Protein AF-A0A803JI54-F1 (afdb_monomer)

Sequence (93 aa):
MKAFFFLLLAGSVRLSTTELGYFWHLTDLHLDPNYSVTSDPRKVCPSAGDQLVPDAGQWGNYLCDSPRILINSSINAMKSILPNPDFILWTGY

Nearest PDB structures (foldseek):
  5kas-assembly1_A  TM=1.007E+00  e=3.136E-09  Mus musculus
  5ebb-assembly1_A  TM=9.499E-01  e=1.299E-06  Homo sapiens
  8w6p-assembly1_B  TM=9.399E-01  e=2.206E-06  Mus musculus

Mean predicted aligned error: 8.48 Å

Solvent-accessible surface area (backbone atoms only — not comparable to full-atom values): 6001 Å² total; per-residue (Å²): 144,82,85,83,81,80,81,77,78,80,73,80,78,75,80,80,73,85,76,87,82,50,65,47,80,48,58,67,65,39,78,31,91,63,52,43,74,58,94,52,31,78,62,25,33,73,71,33,62,92,49,74,45,73,88,53,41,88,69,36,44,96,66,37,47,32,21,66,64,36,56,53,47,51,55,51,48,46,44,73,76,54,72,79,50,82,48,71,49,75,77,49,116

InterPro domains:
  IPR029052 Metallo-dependent phosphatase-like [SSF56300] (23-92)

Structure (mmCIF, N/CA/C/O backbone):
data_AF-A0A803JI54-F1
#
_entry.id   AF-A0A803JI54-F1
#
loop_
_atom_site.group_PDB
_atom_site.id
_atom_site.type_symbol
_atom_site.label_atom_id
_atom_site.label_alt_id
_atom_site.label_comp_id
_atom_site.label_asym_id
_atom_site.label_entity_id
_atom_site.label_seq_id
_atom_site.pdbx_PDB_ins_code
_atom_site.Cartn_x
_atom_site.Cartn_y
_atom_site.Cartn_z
_atom_site.occupancy
_atom_site.B_iso_or_equiv
_atom_site.auth_seq_id
_atom_site.auth_comp_id
_atom_site.auth_asym_id
_atom_site.auth_atom_id
_atom_site.pdbx_PDB_model_num
ATOM 1 N N . MET A 1 1 ? -40.965 -3.717 70.688 1.00 44.91 1 MET A N 1
ATOM 2 C CA . MET A 1 1 ? -39.715 -3.924 69.925 1.00 44.91 1 MET A CA 1
ATOM 3 C C . MET A 1 1 ? -40.052 -4.428 68.529 1.00 44.91 1 MET A C 1
ATOM 5 O O . MET A 1 1 ? -40.378 -5.598 68.415 1.00 44.91 1 MET A O 1
ATOM 9 N N . LYS A 1 2 ? -40.020 -3.574 67.497 1.00 41.66 2 LYS A N 1
ATOM 10 C CA . LYS A 1 2 ? -39.865 -3.978 66.085 1.00 41.66 2 LYS A CA 1
ATOM 11 C C . LYS A 1 2 ? -39.206 -2.810 65.347 1.00 41.66 2 LYS A C 1
ATOM 13 O O . LYS A 1 2 ? -39.867 -1.821 65.056 1.00 41.66 2 LYS A O 1
ATOM 18 N N . ALA A 1 3 ? -37.893 -2.889 65.152 1.00 50.28 3 ALA A N 1
ATOM 19 C CA . ALA A 1 3 ? -37.156 -1.931 64.340 1.00 50.28 3 ALA A CA 1
ATOM 20 C C . ALA A 1 3 ? -37.355 -2.310 62.867 1.00 50.28 3 ALA A C 1
ATOM 22 O O . ALA A 1 3 ? -36.972 -3.403 62.455 1.00 50.28 3 ALA A O 1
ATOM 23 N N . PHE A 1 4 ? -37.992 -1.434 62.094 1.00 55.22 4 PHE A N 1
ATOM 24 C CA . PHE A 1 4 ? -38.053 -1.569 60.643 1.00 55.22 4 PHE A CA 1
ATOM 25 C C . PHE A 1 4 ? -36.751 -1.014 60.059 1.00 55.22 4 PHE A C 1
ATOM 27 O O . PHE A 1 4 ? -36.555 0.197 60.001 1.00 55.22 4 PHE A O 1
ATOM 34 N N . PHE A 1 5 ? -35.845 -1.905 59.659 1.00 58.22 5 PHE A N 1
ATOM 35 C CA . PHE A 1 5 ? -34.676 -1.544 58.862 1.00 58.22 5 PHE A CA 1
ATOM 36 C C . PHE A 1 5 ? -35.115 -1.361 57.407 1.00 58.22 5 PHE A C 1
ATOM 38 O O . PHE A 1 5 ? -35.372 -2.336 56.703 1.00 58.22 5 PHE A O 1
ATOM 45 N N . PHE A 1 6 ? -35.209 -0.113 56.950 1.00 57.69 6 PHE A N 1
ATOM 46 C CA . PHE A 1 6 ? -35.280 0.183 55.522 1.00 57.69 6 PHE A CA 1
ATOM 47 C C . PHE A 1 6 ? -33.872 0.038 54.931 1.00 57.69 6 PHE A C 1
ATOM 49 O O . PHE A 1 6 ? -33.003 0.874 55.175 1.00 57.69 6 PHE A O 1
ATOM 56 N N . LEU A 1 7 ? -33.635 -1.028 54.160 1.00 61.22 7 LEU A N 1
ATOM 57 C CA . LEU A 1 7 ? -32.465 -1.108 53.287 1.00 61.22 7 LEU A CA 1
ATOM 58 C C . LEU A 1 7 ? -32.681 -0.140 52.116 1.00 61.22 7 LEU A C 1
ATOM 60 O O . LEU A 1 7 ? -33.409 -0.439 51.170 1.00 61.22 7 LEU A O 1
ATOM 64 N N . LEU A 1 8 ? -32.049 1.029 52.177 1.00 62.62 8 LEU A N 1
ATOM 65 C CA . LEU A 1 8 ? -31.871 1.886 51.009 1.00 62.62 8 LEU A CA 1
ATOM 66 C C . LEU A 1 8 ? -30.828 1.226 50.098 1.00 62.62 8 LEU A C 1
ATOM 68 O O . LEU A 1 8 ? -29.626 1.378 50.308 1.00 62.62 8 LEU A O 1
ATOM 72 N N . LEU A 1 9 ? -31.278 0.477 49.084 1.00 63.66 9 LEU A N 1
ATOM 73 C CA . LEU A 1 9 ? -30.426 0.160 47.939 1.00 63.66 9 LEU A CA 1
ATOM 74 C C . LEU A 1 9 ? -30.170 1.472 47.188 1.00 63.66 9 LEU A C 1
ATOM 76 O O . LEU A 1 9 ? -30.967 1.894 46.352 1.00 63.66 9 LEU A O 1
ATOM 80 N N . ALA A 1 10 ? -29.057 2.133 47.497 1.00 64.56 10 ALA A N 1
ATOM 81 C CA . ALA A 1 10 ? -28.518 3.203 46.671 1.00 64.56 10 ALA A CA 1
ATOM 82 C C .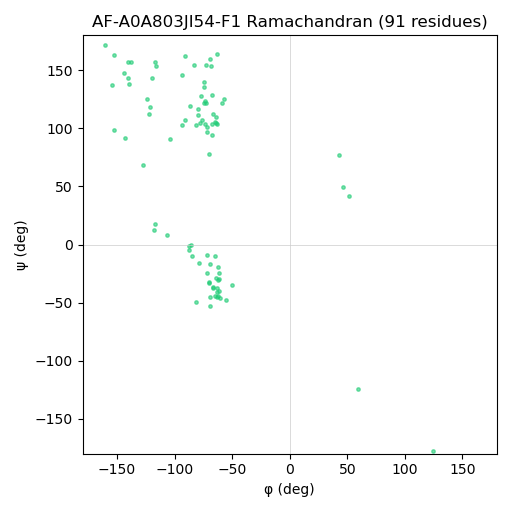 ALA A 1 10 ? -27.983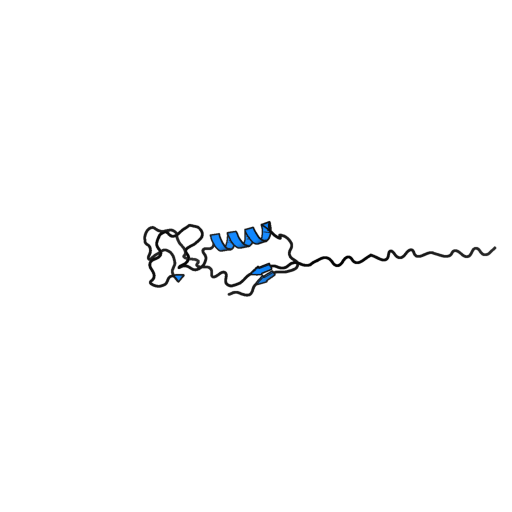 2.585 45.367 1.00 64.56 10 ALA A C 1
ATOM 84 O O . ALA A 1 10 ? -26.788 2.347 45.210 1.00 64.56 10 ALA A O 1
ATOM 85 N N . GLY A 1 11 ? -28.889 2.254 44.444 1.00 66.38 11 GLY A N 1
ATOM 86 C CA . GLY A 1 11 ? -28.528 1.855 43.092 1.00 66.38 11 GLY A CA 1
ATOM 87 C C . GLY A 1 11 ? -27.864 3.038 42.400 1.00 66.38 11 GLY A C 1
ATOM 88 O O . GLY A 1 11 ? -28.516 4.043 42.128 1.00 66.38 11 GLY A O 1
ATOM 89 N N . SER A 1 12 ? -26.558 2.949 42.152 1.00 68.19 12 SER A N 1
ATOM 90 C CA . SER A 1 12 ? -25.833 3.961 41.392 1.00 68.19 12 SER A CA 1
ATOM 91 C C . SER A 1 12 ? -26.397 4.007 39.971 1.00 68.19 12 SER A C 1
ATOM 93 O O . SER A 1 12 ? -26.122 3.122 39.162 1.00 68.19 12 SER A O 1
ATOM 95 N N . VAL A 1 13 ? -27.199 5.026 39.657 1.00 67.00 13 VAL A N 1
ATOM 96 C CA . VAL A 1 13 ? -27.587 5.319 38.275 1.00 67.00 13 VAL A CA 1
ATOM 97 C C . VAL A 1 13 ? -26.317 5.780 37.569 1.00 67.00 13 VAL A C 1
ATOM 99 O O . VAL A 1 13 ? -25.826 6.881 37.811 1.00 67.00 13 VAL A O 1
ATOM 102 N N . ARG A 1 14 ? -25.724 4.907 36.748 1.00 69.12 14 ARG A N 1
ATOM 103 C CA . ARG A 1 14 ? -24.606 5.295 35.888 1.00 69.12 14 ARG A CA 1
ATOM 104 C C . ARG A 1 14 ? -25.156 6.277 34.865 1.00 69.12 14 ARG A C 1
ATOM 106 O O . ARG A 1 14 ? -25.975 5.903 34.029 1.00 69.12 14 ARG A O 1
ATOM 113 N N . LEU A 1 15 ? -24.726 7.529 34.952 1.00 64.69 15 LEU A N 1
ATOM 114 C CA . LEU A 1 15 ? -24.964 8.498 33.896 1.00 64.69 15 LEU A CA 1
ATOM 115 C C . LEU A 1 15 ? -24.190 7.999 32.667 1.00 64.69 15 LEU A C 1
ATOM 117 O O . LEU A 1 15 ? -22.962 8.011 32.665 1.00 64.69 15 LEU A O 1
ATOM 121 N N . SER A 1 16 ? -24.902 7.458 31.678 1.00 70.62 16 SER A N 1
ATOM 122 C CA . SER A 1 16 ? -24.297 7.033 30.417 1.00 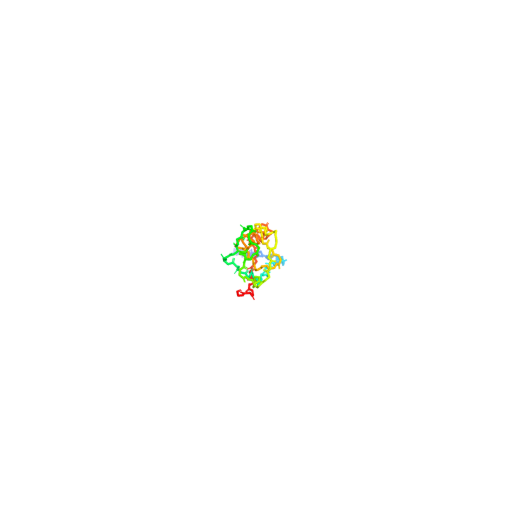70.62 16 SER A CA 1
ATOM 123 C C . SER A 1 16 ? -23.956 8.289 29.631 1.00 70.62 16 SER A C 1
ATOM 125 O O . SER A 1 16 ? -24.834 8.965 29.099 1.00 70.62 16 SER A O 1
ATOM 127 N N . THR A 1 17 ? -22.678 8.643 29.615 1.00 72.56 17 THR A N 1
ATOM 128 C CA . THR A 1 17 ? -22.158 9.597 28.645 1.00 72.56 17 THR A CA 1
ATOM 129 C C . THR A 1 17 ? -22.075 8.870 27.310 1.00 72.56 17 THR A C 1
ATOM 131 O O . THR A 1 17 ? -21.425 7.830 27.225 1.00 72.56 17 THR A O 1
ATOM 134 N N . THR A 1 18 ? -22.752 9.375 26.281 1.00 81.19 18 THR A N 1
ATOM 135 C CA . THR A 1 18 ? -22.557 8.882 24.915 1.00 81.19 18 THR A CA 1
ATOM 136 C C . THR A 1 18 ? -21.123 9.200 24.505 1.00 81.19 18 THR A C 1
ATOM 138 O O . THR A 1 18 ? -20.799 10.359 24.249 1.00 81.19 18 THR A O 1
ATOM 141 N N . GLU A 1 19 ? -20.251 8.193 24.492 1.00 85.75 19 GLU A N 1
ATOM 142 C CA . GLU A 1 19 ? -18.912 8.332 23.925 1.00 85.75 19 GLU A CA 1
ATOM 143 C C . GLU A 1 19 ? -19.016 8.341 22.396 1.00 85.75 19 GLU A C 1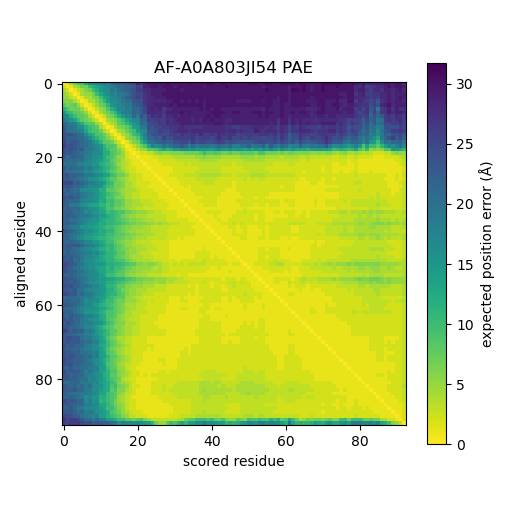
ATOM 145 O O . GLU A 1 19 ? -19.781 7.578 21.803 1.00 85.75 19 GLU A O 1
ATOM 150 N N . LEU A 1 20 ? -18.287 9.257 21.755 1.00 92.62 20 LEU A N 1
ATOM 151 C CA . LEU A 1 20 ? -18.182 9.289 20.300 1.00 92.62 20 LEU A CA 1
ATOM 152 C C . LEU A 1 20 ? -17.285 8.133 19.853 1.00 92.62 20 LEU A C 1
ATOM 154 O O . LEU A 1 20 ? -16.139 8.046 20.291 1.00 92.62 20 LEU A O 1
ATOM 158 N N . GLY A 1 21 ? -17.816 7.281 18.980 1.00 95.75 21 GLY A N 1
ATOM 159 C CA . GLY A 1 21 ? -17.062 6.212 18.336 1.00 95.75 21 GLY A CA 1
ATOM 160 C C . GLY A 1 21 ? -16.292 6.697 17.109 1.00 95.75 21 GLY A C 1
ATOM 161 O O . GLY A 1 21 ? -16.679 7.676 16.463 1.00 95.75 21 GLY A O 1
ATOM 162 N N . TYR A 1 22 ? -15.215 5.994 16.769 1.00 98.00 22 TYR A N 1
ATOM 163 C CA . TYR A 1 22 ? -14.368 6.299 15.616 1.00 98.00 22 TYR A CA 1
ATOM 164 C C . TYR A 1 22 ? -13.936 5.016 14.917 1.00 98.00 22 TYR A C 1
ATOM 166 O O . TYR A 1 22 ? -13.624 4.009 15.551 1.00 98.00 22 TYR A O 1
ATOM 174 N N . PHE A 1 23 ? -13.855 5.070 13.593 1.00 98.56 23 PHE A N 1
ATOM 175 C CA . PHE A 1 23 ? -13.425 3.948 12.773 1.00 98.56 23 PHE A CA 1
ATOM 176 C C . PHE A 1 23 ? -12.494 4.421 11.663 1.00 98.56 23 PHE A C 1
ATOM 178 O O . PHE A 1 23 ? -12.534 5.578 11.240 1.00 98.56 23 PHE A O 1
ATOM 185 N N . TRP A 1 24 ? -11.674 3.501 11.167 1.00 98.75 24 TRP A N 1
ATOM 186 C CA . TRP A 1 24 ? -10.912 3.709 9.940 1.00 98.75 24 TRP A CA 1
ATOM 187 C C . TRP A 1 24 ? -11.671 3.151 8.741 1.00 98.75 24 TRP A C 1
ATOM 189 O O . TRP A 1 24 ? -12.305 2.103 8.847 1.00 98.75 24 TRP A O 1
ATOM 199 N N . HIS A 1 25 ? -11.546 3.801 7.585 1.00 98.44 25 HIS A N 1
ATOM 200 C CA . HIS A 1 25 ? -11.908 3.220 6.293 1.00 98.44 25 HIS A CA 1
ATOM 201 C C . HIS A 1 25 ? -10.675 3.216 5.388 1.00 98.44 25 HIS A C 1
ATOM 203 O O . HIS A 1 25 ? -10.110 4.267 5.096 1.00 98.44 25 HIS A O 1
ATOM 209 N N . LEU A 1 26 ? -10.249 2.020 4.988 1.00 97.69 26 LEU A N 1
ATOM 210 C CA . LEU A 1 26 ? -9.143 1.764 4.075 1.00 97.69 26 LEU A CA 1
ATOM 211 C C . LEU A 1 26 ? -9.653 1.009 2.844 1.00 97.69 26 LEU A C 1
ATOM 213 O O . LEU A 1 26 ? -10.508 0.130 2.947 1.00 97.69 26 LEU A O 1
ATOM 217 N N . THR A 1 27 ? -9.113 1.313 1.674 1.00 98.00 27 THR A N 1
ATOM 218 C CA . THR A 1 27 ? -9.490 0.647 0.426 1.00 98.00 27 THR A CA 1
ATOM 219 C C . THR A 1 27 ? -8.326 0.677 -0.554 1.00 98.00 27 THR A C 1
ATOM 221 O O . THR A 1 27 ? -7.386 1.443 -0.342 1.00 98.00 27 THR A O 1
ATOM 224 N N . ASP A 1 28 ? -8.388 -0.181 -1.573 1.00 97.50 28 ASP A N 1
ATOM 225 C CA . ASP A 1 28 ? -7.562 -0.108 -2.788 1.00 97.50 28 ASP A CA 1
ATOM 226 C C . ASP A 1 28 ? -6.067 0.134 -2.517 1.00 97.50 28 ASP A C 1
ATOM 228 O O . ASP A 1 28 ? -5.439 1.026 -3.082 1.00 97.50 28 ASP A O 1
ATOM 232 N N . LEU A 1 29 ? -5.483 -0.660 -1.609 1.00 97.75 29 LEU A N 1
ATOM 233 C CA . LEU A 1 29 ? -4.065 -0.530 -1.265 1.00 97.75 29 LEU A CA 1
ATOM 234 C C . LEU A 1 29 ? -3.151 -0.805 -2.463 1.00 97.75 29 LEU A C 1
ATOM 236 O O . LEU A 1 29 ? -2.060 -0.240 -2.499 1.00 97.75 29 LEU A O 1
ATOM 240 N N . HIS A 1 30 ? -3.587 -1.676 -3.384 1.00 97.94 30 HIS A N 1
ATOM 241 C CA . HIS A 1 30 ? -2.886 -2.061 -4.610 1.00 97.94 30 HIS A CA 1
ATOM 242 C C . HIS A 1 30 ? -1.392 -2.295 -4.382 1.00 97.94 30 HIS A C 1
ATOM 244 O O . HIS A 1 30 ? -0.561 -1.445 -4.674 1.00 97.94 30 HIS A O 1
ATOM 250 N N . LEU A 1 31 ? -1.033 -3.440 -3.800 1.00 98.06 31 LEU A N 1
ATOM 251 C CA . LEU A 1 31 ? 0.375 -3.782 -3.613 1.00 98.06 31 LEU A CA 1
ATOM 2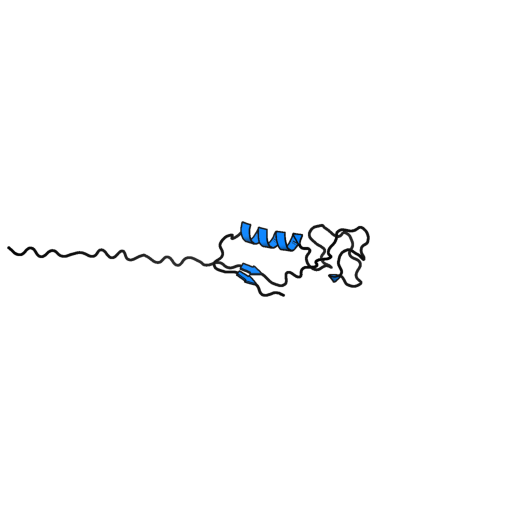52 C C . LEU A 1 31 ? 1.017 -4.152 -4.957 1.00 98.06 31 LEU A C 1
ATOM 254 O O . LEU A 1 31 ? 0.644 -5.164 -5.547 1.00 98.06 31 LEU A O 1
ATOM 258 N N . ASP A 1 32 ? 2.067 -3.431 -5.350 1.00 98.44 32 ASP A N 1
ATOM 259 C CA . ASP A 1 32 ? 3.025 -3.901 -6.350 1.00 98.44 32 ASP A CA 1
ATOM 260 C C . ASP A 1 32 ? 4.210 -4.591 -5.647 1.00 98.44 32 ASP A C 1
ATOM 262 O O . ASP A 1 32 ? 5.087 -3.921 -5.083 1.00 98.44 32 ASP A O 1
ATOM 266 N N . PRO A 1 33 ? 4.270 -5.937 -5.637 1.00 97.81 33 PRO A N 1
ATOM 267 C CA . PRO A 1 33 ? 5.346 -6.663 -4.970 1.00 97.81 33 PRO A CA 1
ATOM 268 C C . PRO A 1 33 ? 6.701 -6.501 -5.672 1.00 97.81 33 PRO A C 1
ATOM 270 O O . PRO A 1 33 ? 7.729 -6.795 -5.063 1.00 97.81 33 PRO A O 1
ATOM 273 N N . ASN A 1 34 ? 6.707 -6.048 -6.928 1.00 98.25 34 ASN A N 1
ATOM 274 C CA . ASN A 1 34 ? 7.895 -5.913 -7.762 1.00 98.25 34 ASN A CA 1
ATOM 275 C C . ASN A 1 34 ? 8.325 -4.452 -7.944 1.00 98.25 34 ASN A C 1
ATOM 277 O O . ASN A 1 34 ? 9.243 -4.194 -8.724 1.00 98.25 34 ASN A O 1
ATOM 281 N N . TYR A 1 35 ? 7.709 -3.508 -7.223 1.00 98.62 35 TYR A N 1
ATOM 282 C CA . TYR A 1 35 ? 8.175 -2.128 -7.207 1.00 98.62 35 TYR A CA 1
ATOM 283 C C . TYR A 1 35 ? 9.637 -2.068 -6.747 1.00 98.62 35 TYR A C 1
ATOM 285 O O . TYR A 1 35 ? 9.987 -2.525 -5.654 1.00 98.62 35 TYR A O 1
ATOM 293 N N . SER A 1 36 ? 10.493 -1.454 -7.555 1.00 98.00 36 SER A N 1
ATOM 294 C CA . SER A 1 36 ? 11.906 -1.273 -7.258 1.00 98.00 36 SER A CA 1
ATOM 295 C C . SER A 1 36 ? 12.390 0.108 -7.687 1.00 98.00 36 SER A C 1
ATOM 297 O O . SER A 1 36 ? 12.057 0.609 -8.758 1.00 98.00 36 SER A O 1
ATOM 299 N N . VAL A 1 37 ? 13.211 0.737 -6.845 1.00 98.12 37 VAL A N 1
ATOM 300 C CA . VAL A 1 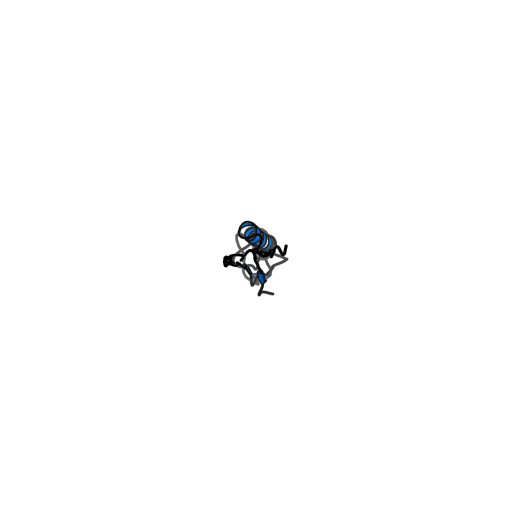37 ? 13.916 1.964 -7.227 1.00 98.12 37 VAL A CA 1
ATOM 301 C C . VAL A 1 37 ? 15.123 1.559 -8.066 1.00 98.12 37 VAL A C 1
ATOM 303 O O . VAL A 1 37 ? 16.059 0.937 -7.565 1.00 98.12 37 VAL A O 1
ATOM 306 N N . THR A 1 38 ? 15.087 1.889 -9.352 1.00 97.12 38 THR A N 1
ATOM 307 C CA . THR A 1 38 ? 16.093 1.503 -10.346 1.00 97.12 38 THR A CA 1
ATOM 308 C C . THR A 1 38 ? 16.359 2.655 -11.310 1.00 97.12 38 THR A C 1
ATOM 310 O O . THR A 1 38 ? 15.526 3.543 -11.474 1.00 97.12 38 THR A O 1
ATOM 313 N N . SER A 1 39 ? 17.527 2.650 -11.954 1.00 96.06 39 SER A N 1
ATOM 314 C CA . SER A 1 39 ? 17.886 3.638 -12.977 1.00 96.06 39 SER A CA 1
ATOM 315 C C . SER A 1 39 ? 17.249 3.366 -14.344 1.00 96.06 39 SER A C 1
ATOM 317 O O . SER A 1 39 ? 17.240 4.260 -15.186 1.00 96.06 39 SER A O 1
ATOM 319 N N . ASP A 1 40 ? 16.729 2.155 -14.589 1.00 97.50 40 ASP A N 1
ATOM 320 C CA . ASP A 1 40 ? 16.000 1.825 -15.820 1.00 97.50 40 ASP A CA 1
ATOM 321 C C . ASP A 1 40 ? 14.497 2.099 -15.630 1.00 97.50 40 ASP A C 1
ATOM 323 O O . ASP A 1 40 ? 13.823 1.310 -14.958 1.00 97.50 40 ASP A O 1
ATOM 327 N N . PRO A 1 41 ? 13.934 3.159 -16.242 1.00 97.62 41 PRO A N 1
ATOM 328 C CA . PRO A 1 41 ? 12.541 3.557 -16.029 1.00 97.62 41 PRO A CA 1
ATOM 329 C C . PRO A 1 41 ? 11.516 2.520 -16.515 1.00 97.62 41 PRO A C 1
ATOM 331 O O . PRO A 1 41 ? 10.336 2.649 -16.209 1.00 97.62 41 PRO A O 1
ATOM 334 N N . ARG A 1 42 ? 11.937 1.479 -17.249 1.00 97.50 42 ARG A N 1
ATOM 335 C CA . ARG A 1 42 ? 11.080 0.352 -17.672 1.00 97.50 42 ARG A CA 1
ATOM 336 C C . ARG A 1 42 ? 10.957 -0.762 -16.637 1.00 97.50 42 ARG A C 1
ATOM 338 O O . ARG A 1 42 ? 10.192 -1.696 -16.835 1.00 97.50 42 ARG A O 1
ATOM 345 N N . LYS A 1 43 ? 11.767 -0.726 -15.579 1.00 97.94 43 LYS A N 1
ATOM 346 C CA . LYS A 1 43 ? 11.875 -1.813 -14.593 1.00 97.94 43 LYS A CA 1
ATOM 347 C C . LYS A 1 43 ? 11.467 -1.384 -13.189 1.00 97.94 43 LYS A C 1
ATOM 349 O O . LYS A 1 43 ? 11.751 -2.101 -12.235 1.00 97.94 43 LYS A O 1
ATOM 354 N N . VAL A 1 44 ? 10.834 -0.220 -13.063 1.00 98.56 44 VAL A N 1
ATOM 355 C CA . VAL A 1 44 ? 10.409 0.303 -11.763 1.00 98.56 44 VAL A CA 1
ATOM 356 C C . VAL A 1 44 ? 9.270 -0.532 -11.204 1.00 98.56 44 VAL A C 1
ATOM 358 O O . VAL A 1 44 ? 9.373 -1.004 -10.080 1.00 98.56 44 VAL A O 1
ATOM 361 N N . CYS A 1 45 ? 8.204 -0.739 -11.972 1.00 98.56 45 CYS A N 1
ATOM 362 C CA . CYS A 1 45 ? 7.017 -1.441 -11.507 1.00 98.56 45 CYS A CA 1
ATOM 363 C C . CYS A 1 45 ? 6.270 -2.062 -12.703 1.00 98.56 45 CYS A C 1
ATOM 365 O O . CYS A 1 45 ? 6.130 -1.404 -13.736 1.00 98.56 45 CYS A O 1
ATOM 367 N N . PRO A 1 46 ? 5.787 -3.311 -12.607 1.00 98.25 46 PRO A N 1
ATOM 368 C CA . PRO A 1 46 ? 4.929 -3.901 -13.635 1.00 98.25 46 PRO A CA 1
ATOM 369 C C . PRO A 1 46 ? 3.578 -3.192 -13.789 1.00 98.25 46 PRO A C 1
ATOM 371 O O . PRO A 1 46 ? 3.011 -3.195 -14.879 1.00 98.25 46 PRO A O 1
ATOM 374 N N . SER A 1 47 ? 3.067 -2.585 -12.714 1.00 98.31 47 SER A N 1
ATOM 375 C CA . SER A 1 47 ? 1.780 -1.871 -12.702 1.00 98.31 47 SER A CA 1
ATOM 376 C C . SER A 1 47 ? 1.715 -0.673 -13.660 1.00 98.31 47 SER A C 1
ATOM 378 O O . SER A 1 47 ? 0.635 -0.359 -14.153 1.00 98.31 47 SER A O 1
ATOM 380 N N . ALA A 1 48 ? 2.854 -0.069 -14.019 1.00 98.19 48 ALA A N 1
ATOM 381 C CA . ALA A 1 48 ? 2.921 0.992 -15.031 1.00 98.19 48 ALA A CA 1
ATOM 382 C C . ALA A 1 48 ? 2.713 0.491 -16.477 1.00 98.19 48 ALA A C 1
ATOM 384 O O . ALA A 1 48 ? 2.595 1.295 -17.408 1.00 98.19 48 ALA A O 1
ATOM 385 N N . GLY A 1 49 ? 2.683 -0.829 -16.698 1.00 97.56 49 GLY A N 1
ATOM 386 C CA . GLY A 1 49 ? 2.595 -1.423 -18.029 1.00 97.56 49 GLY A CA 1
ATOM 387 C C . GLY A 1 49 ? 3.767 -0.996 -18.918 1.00 97.56 49 GLY A C 1
ATOM 388 O O . GLY A 1 49 ? 4.927 -1.172 -18.555 1.00 97.56 49 GLY A O 1
ATOM 389 N N . ASP A 1 50 ? 3.460 -0.416 -20.079 1.00 96.94 50 ASP A N 1
ATOM 390 C CA . ASP A 1 50 ? 4.464 0.047 -21.049 1.00 96.94 50 ASP A CA 1
ATOM 391 C C . ASP A 1 50 ? 4.984 1.474 -20.776 1.00 96.94 50 ASP A C 1
ATOM 393 O O . ASP A 1 50 ? 5.810 1.998 -21.532 1.00 96.94 50 ASP A O 1
ATOM 397 N N . GLN A 1 51 ? 4.496 2.143 -19.725 1.00 98.19 51 GLN A N 1
ATOM 398 C CA . GLN A 1 51 ? 4.905 3.509 -19.409 1.00 98.19 51 GLN A 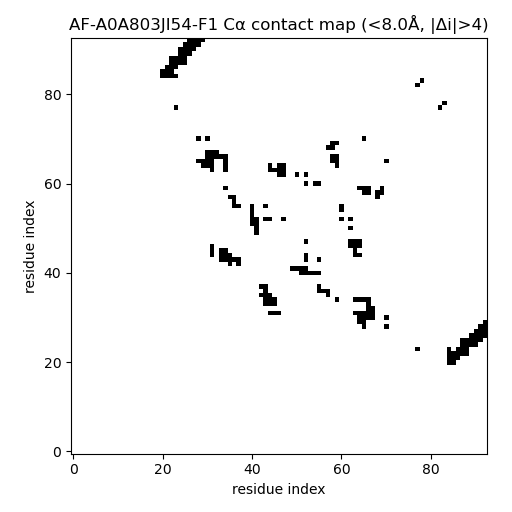CA 1
ATOM 399 C C . GLN A 1 51 ? 6.313 3.546 -18.806 1.00 98.19 51 GLN A C 1
ATOM 401 O O . GLN A 1 51 ? 6.693 2.719 -17.980 1.00 98.19 51 GLN A O 1
ATOM 406 N N . LEU A 1 52 ? 7.098 4.550 -19.206 1.00 98.19 52 LEU A N 1
ATOM 40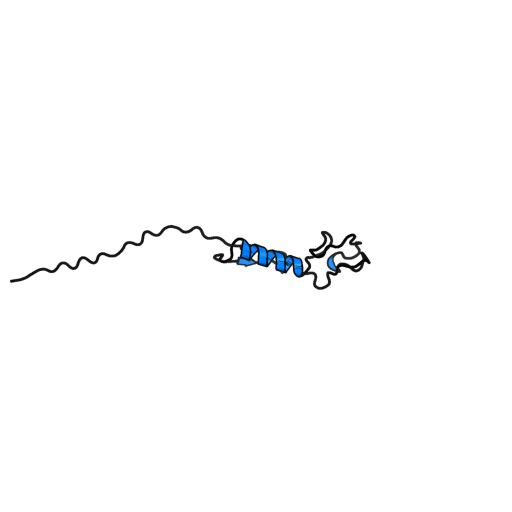7 C CA . LEU A 1 52 ? 8.378 4.840 -18.567 1.00 98.19 52 LEU A CA 1
ATOM 408 C C . LEU A 1 52 ? 8.122 5.549 -17.240 1.00 98.19 52 LEU A C 1
ATOM 410 O O . LEU A 1 52 ? 7.447 6.577 -17.221 1.00 98.19 52 LEU A O 1
ATOM 414 N N . VAL A 1 53 ? 8.712 5.043 -16.161 1.00 98.50 53 VAL A N 1
ATOM 415 C CA . VAL A 1 53 ? 8.595 5.617 -14.819 1.00 98.50 53 VAL A CA 1
ATOM 416 C C . VAL A 1 53 ? 9.888 6.358 -14.460 1.00 98.50 53 VAL A C 1
ATOM 418 O O . VAL A 1 53 ? 10.829 5.742 -13.952 1.00 98.50 53 VAL A O 1
ATOM 421 N N . PRO A 1 54 ? 10.000 7.666 -14.757 1.00 96.94 54 PRO A N 1
ATOM 422 C CA . PRO A 1 54 ? 11.159 8.454 -14.358 1.00 96.94 54 PRO A CA 1
ATOM 423 C C . PRO A 1 54 ? 11.143 8.724 -12.849 1.00 96.94 54 PRO A C 1
ATOM 425 O O . PRO A 1 54 ? 10.083 8.757 -12.222 1.00 96.94 54 PRO A O 1
ATOM 428 N N . ASP A 1 55 ? 12.331 8.952 -12.285 1.00 95.75 55 ASP A N 1
ATOM 429 C CA . ASP A 1 55 ? 12.517 9.480 -10.927 1.00 95.75 55 ASP A CA 1
ATOM 430 C C . ASP A 1 55 ? 11.744 8.712 -9.836 1.00 95.75 55 ASP A C 1
ATOM 432 O O . ASP A 1 55 ? 11.139 9.293 -8.933 1.00 95.75 55 ASP A O 1
ATOM 436 N N . ALA A 1 56 ? 11.745 7.378 -9.923 1.00 97.75 56 ALA A N 1
ATOM 437 C CA . ALA A 1 56 ? 11.076 6.511 -8.959 1.00 97.75 56 ALA A CA 1
ATOM 438 C C . ALA A 1 56 ? 11.608 6.726 -7.532 1.00 97.75 56 ALA A C 1
ATOM 440 O O . ALA A 1 56 ? 12.794 6.541 -7.253 1.00 97.75 56 ALA A O 1
ATOM 441 N N . GLY A 1 57 ? 10.718 7.094 -6.608 1.00 98.25 57 GLY A N 1
ATOM 442 C CA . GLY A 1 57 ? 11.051 7.297 -5.201 1.00 98.25 57 GLY A CA 1
ATOM 443 C C . GLY A 1 57 ? 10.877 6.026 -4.375 1.00 98.25 57 GLY A C 1
ATOM 444 O O . GLY A 1 57 ? 10.152 5.110 -4.756 1.00 98.25 57 GLY A O 1
ATOM 445 N N . GLN A 1 58 ? 11.483 5.979 -3.186 1.00 97.94 58 GLN A N 1
ATOM 446 C CA . GLN A 1 58 ? 11.303 4.836 -2.278 1.00 97.94 58 GLN A CA 1
ATOM 447 C C . GLN A 1 58 ? 9.842 4.643 -1.844 1.00 97.94 58 GLN A C 1
ATOM 449 O O . GLN A 1 58 ? 9.423 3.521 -1.601 1.00 97.94 58 GLN A O 1
ATOM 454 N N . TRP A 1 59 ? 9.060 5.724 -1.773 1.00 98.38 59 TRP A N 1
ATOM 455 C CA . TRP A 1 59 ? 7.664 5.699 -1.328 1.00 98.38 59 TRP A CA 1
ATOM 456 C C . TRP A 1 59 ? 6.661 5.420 -2.448 1.00 98.38 59 TRP A C 1
ATOM 458 O O . TRP A 1 59 ? 5.471 5.350 -2.171 1.00 98.38 59 TRP A O 1
ATOM 468 N N . GLY A 1 60 ? 7.120 5.260 -3.688 1.00 98.44 60 GLY A N 1
ATOM 469 C CA . GLY A 1 60 ? 6.260 5.039 -4.844 1.00 98.44 60 GLY A CA 1
ATOM 470 C C . GLY A 1 60 ? 6.491 6.054 -5.958 1.00 98.44 60 GLY A C 1
ATOM 471 O O . GLY A 1 60 ? 7.352 6.938 -5.877 1.00 98.44 60 GLY A O 1
ATOM 472 N N . ASN A 1 61 ? 5.684 5.904 -6.999 1.00 98.50 61 ASN A N 1
ATOM 473 C CA . ASN A 1 61 ? 5.560 6.816 -8.123 1.00 98.50 61 ASN A CA 1
ATOM 474 C C . ASN A 1 61 ? 4.085 6.829 -8.546 1.00 98.50 61 ASN A C 1
ATOM 476 O O . ASN A 1 61 ? 3.414 5.810 -8.429 1.00 98.50 61 ASN A O 1
ATOM 480 N N . TYR A 1 62 ? 3.586 7.958 -9.046 1.00 98.06 62 TYR A N 1
ATOM 481 C CA . TYR A 1 62 ? 2.183 8.101 -9.454 1.00 98.06 62 TYR A CA 1
ATOM 482 C C . TYR A 1 62 ? 1.758 7.172 -10.599 1.00 98.06 62 TYR A C 1
ATOM 484 O O . TYR A 1 62 ? 0.565 6.970 -10.795 1.00 98.06 62 TYR A O 1
ATOM 492 N N . LEU A 1 63 ? 2.714 6.637 -11.362 1.00 98.44 63 LEU A N 1
ATOM 493 C CA . LEU A 1 63 ? 2.457 5.684 -12.444 1.00 98.44 63 LEU A CA 1
ATOM 494 C C . LEU A 1 63 ? 2.420 4.223 -11.969 1.00 98.44 63 LEU A C 1
ATOM 496 O O . LEU A 1 63 ? 2.165 3.338 -12.778 1.00 98.44 63 LEU A O 1
ATOM 500 N N . CYS A 1 64 ? 2.709 3.964 -10.694 1.00 98.62 64 CYS A N 1
ATOM 501 C CA . CYS A 1 64 ? 2.786 2.624 -10.130 1.00 98.62 64 CYS A CA 1
ATOM 502 C C . CYS A 1 64 ? 1.712 2.403 -9.066 1.00 98.62 64 CYS A C 1
ATOM 504 O O . CYS A 1 64 ? 1.336 3.322 -8.337 1.00 98.62 64 CYS A O 1
ATOM 506 N N . ASP A 1 65 ? 1.338 1.141 -8.903 1.00 98.62 65 ASP A N 1
ATOM 507 C CA . ASP A 1 65 ? 0.706 0.637 -7.690 1.00 98.62 65 ASP A CA 1
ATOM 508 C C . ASP A 1 65 ? 1.667 0.753 -6.481 1.00 98.62 65 ASP A C 1
ATOM 510 O O . ASP A 1 65 ? 2.881 0.969 -6.609 1.00 98.62 65 ASP A O 1
ATOM 514 N N . SER A 1 66 ? 1.121 0.641 -5.270 1.00 98.62 66 SER A N 1
ATOM 515 C CA . SER A 1 66 ? 1.820 0.951 -4.024 1.00 98.62 66 SER A CA 1
ATOM 516 C C . SER A 1 66 ? 2.967 -0.020 -3.729 1.00 98.62 66 SER A C 1
ATOM 518 O O . SER A 1 66 ? 2.745 -1.229 -3.609 1.00 98.62 66 SER A O 1
ATOM 520 N N . PRO A 1 67 ? 4.187 0.471 -3.440 1.00 98.62 67 PRO A N 1
ATOM 521 C CA . PRO A 1 67 ? 5.210 -0.377 -2.851 1.00 98.62 67 PRO A CA 1
ATOM 522 C C . PRO A 1 67 ? 4.835 -0.768 -1.419 1.00 98.62 67 PRO A C 1
ATOM 524 O O . PRO A 1 67 ? 4.203 -0.009 -0.676 1.00 98.62 67 PRO A O 1
ATOM 527 N N . ARG A 1 68 ? 5.345 -1.917 -0.961 1.00 98.25 68 ARG A N 1
ATOM 528 C CA . ARG A 1 68 ? 5.135 -2.415 0.414 1.00 98.25 68 ARG A CA 1
ATOM 529 C C . ARG A 1 68 ? 5.446 -1.372 1.494 1.00 98.25 68 ARG A C 1
ATOM 531 O O . ARG A 1 68 ? 4.797 -1.356 2.538 1.00 98.25 68 ARG A O 1
ATOM 538 N N . ILE A 1 69 ? 6.440 -0.515 1.264 1.00 98.44 69 ILE A N 1
ATOM 539 C CA . ILE A 1 69 ? 6.845 0.512 2.229 1.00 98.44 69 ILE A CA 1
ATOM 540 C C . ILE A 1 69 ? 5.793 1.625 2.379 1.00 98.44 69 ILE A C 1
ATOM 542 O O . ILE A 1 69 ? 5.598 2.106 3.494 1.00 98.44 69 ILE A O 1
ATOM 546 N N . LEU A 1 70 ? 5.061 1.972 1.313 1.00 98.69 70 LEU A N 1
ATOM 547 C CA . LEU A 1 70 ? 3.960 2.937 1.368 1.00 98.69 70 LEU A CA 1
ATOM 548 C C . LEU A 1 70 ? 2.774 2.365 2.149 1.00 98.69 70 LEU A C 1
ATOM 550 O O . LEU A 1 70 ? 2.266 3.023 3.053 1.00 98.69 70 LEU A O 1
ATOM 554 N N . ILE A 1 71 ? 2.407 1.108 1.881 1.00 98.50 71 ILE A N 1
ATOM 555 C CA . ILE A 1 71 ? 1.350 0.408 2.628 1.00 98.50 71 ILE A CA 1
ATOM 556 C C . ILE A 1 71 ? 1.718 0.303 4.113 1.00 98.50 71 ILE A C 1
ATOM 558 O O . ILE A 1 71 ? 0.918 0.612 4.988 1.00 98.50 71 ILE A O 1
ATOM 562 N N . ASN A 1 72 ? 2.954 -0.083 4.435 1.00 98.50 72 ASN A N 1
ATOM 563 C CA . ASN A 1 72 ? 3.387 -0.127 5.830 1.00 98.50 72 ASN A CA 1
ATOM 564 C C . ASN A 1 72 ? 3.369 1.273 6.472 1.00 98.50 72 ASN A C 1
ATOM 566 O O . ASN A 1 72 ? 3.013 1.415 7.640 1.00 98.50 72 ASN A O 1
ATOM 570 N N . SER A 1 73 ? 3.741 2.314 5.725 1.00 98.69 73 SER A N 1
ATOM 571 C CA . SER A 1 73 ? 3.676 3.696 6.203 1.00 98.69 73 SER A CA 1
ATOM 572 C C . SER A 1 73 ? 2.240 4.123 6.519 1.00 98.69 73 SER A C 1
ATOM 574 O O . SER A 1 73 ? 2.017 4.668 7.599 1.00 98.69 73 SER A O 1
ATOM 576 N N . SER A 1 74 ? 1.264 3.813 5.658 1.00 98.44 74 SER A N 1
ATOM 577 C CA . SER A 1 74 ? -0.139 4.187 5.877 1.00 98.44 74 SER A CA 1
ATOM 578 C C . SER A 1 74 ? -0.740 3.497 7.104 1.00 98.44 74 SER A C 1
ATOM 580 O O . SER A 1 74 ? -1.336 4.167 7.946 1.00 98.44 74 SER A O 1
ATOM 582 N N . ILE A 1 75 ? -0.497 2.194 7.288 1.00 98.44 75 ILE A N 1
ATOM 583 C CA . ILE A 1 75 ? -0.962 1.456 8.473 1.00 98.44 75 ILE A CA 1
ATOM 584 C C . ILE A 1 75 ? -0.318 1.996 9.759 1.00 98.44 75 ILE A C 1
ATOM 586 O O . ILE A 1 75 ? -0.991 2.153 10.780 1.00 98.44 75 ILE A O 1
ATOM 590 N N . ASN A 1 76 ? 0.976 2.331 9.725 1.00 98.69 76 ASN A N 1
ATOM 591 C CA . ASN A 1 76 ? 1.637 2.947 10.878 1.00 98.69 76 ASN A CA 1
ATOM 592 C C . ASN A 1 76 ? 1.088 4.349 11.169 1.00 98.69 76 ASN A C 1
ATOM 594 O O . ASN A 1 76 ? 0.893 4.684 12.335 1.00 98.69 76 ASN A O 1
ATOM 598 N N . ALA A 1 77 ? 0.771 5.138 10.140 1.00 98.81 77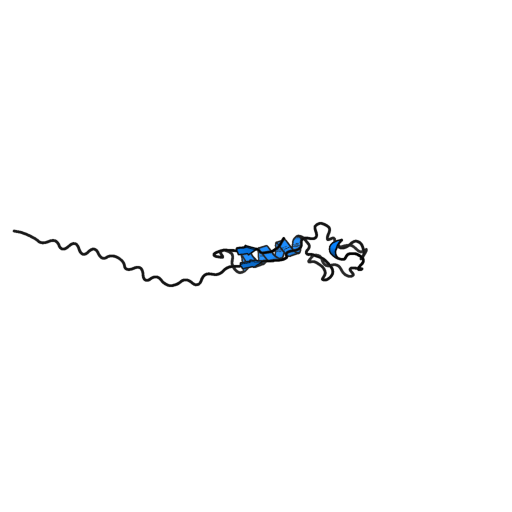 ALA A N 1
ATOM 599 C CA . ALA A 1 77 ? 0.135 6.440 10.309 1.00 98.81 77 ALA A CA 1
ATOM 600 C C . ALA A 1 77 ? -1.255 6.312 10.954 1.00 98.81 77 ALA A C 1
ATOM 602 O O . ALA A 1 77 ? -1.539 7.021 11.918 1.00 98.81 77 ALA A O 1
ATOM 603 N N . MET A 1 78 ? -2.083 5.360 10.505 1.00 98.69 78 MET A N 1
ATOM 604 C CA . MET A 1 78 ? -3.382 5.059 11.126 1.00 98.69 78 MET A CA 1
ATOM 605 C C . MET A 1 78 ? -3.222 4.749 12.617 1.00 98.69 78 MET A C 1
ATOM 607 O O . MET A 1 78 ? -3.902 5.340 13.454 1.00 98.69 78 MET A O 1
ATOM 611 N N . LYS A 1 79 ? -2.261 3.885 12.968 1.00 98.62 79 LYS A N 1
ATOM 612 C CA . LYS A 1 79 ? -1.957 3.554 14.365 1.00 98.62 79 LYS A CA 1
ATOM 613 C C . LYS A 1 79 ? -1.505 4.773 15.176 1.00 98.62 79 LYS A C 1
ATOM 615 O O . LYS A 1 79 ? -1.879 4.892 16.337 1.00 98.62 79 LYS A O 1
ATOM 620 N N . SER A 1 80 ? -0.698 5.664 14.601 1.00 98.75 80 SER A N 1
ATOM 621 C CA . SER A 1 80 ? -0.237 6.882 15.280 1.00 98.75 80 SER A CA 1
ATOM 622 C C . SER A 1 80 ? -1.347 7.914 15.493 1.00 98.75 80 SER A C 1
ATOM 624 O O . SER A 1 80 ? -1.301 8.635 16.485 1.00 98.75 80 SER A O 1
ATOM 626 N N . ILE A 1 81 ? -2.327 7.992 14.588 1.00 98.69 81 ILE A N 1
ATOM 627 C CA . ILE A 1 81 ? -3.447 8.944 14.666 1.00 98.69 81 ILE A CA 1
ATOM 628 C C . ILE A 1 81 ? -4.546 8.434 15.608 1.00 98.69 81 ILE A C 1
ATOM 630 O O . ILE A 1 81 ? -4.998 9.168 16.483 1.00 98.69 81 ILE A O 1
ATOM 634 N N . LEU A 1 82 ? -4.973 7.181 15.437 1.00 98.38 82 LEU A N 1
ATOM 635 C CA . LEU A 1 82 ? -6.015 6.537 16.234 1.00 98.38 82 LEU A CA 1
ATOM 636 C C . LEU A 1 82 ? -5.639 5.058 16.432 1.00 98.38 82 LEU A C 1
ATOM 638 O O . LEU A 1 82 ? -5.987 4.218 15.594 1.00 98.38 82 LEU A O 1
ATOM 642 N N . PRO A 1 83 ? -4.923 4.723 17.523 1.00 98.25 83 PRO A N 1
ATOM 643 C CA . PRO A 1 83 ? -4.440 3.363 17.768 1.00 98.25 83 PRO A CA 1
ATOM 644 C C . PRO A 1 83 ? -5.549 2.374 18.142 1.00 98.25 83 PRO A C 1
ATOM 646 O O . PRO A 1 83 ? -5.374 1.178 17.927 1.00 98.25 83 PRO A O 1
ATOM 649 N N . ASN A 1 84 ? -6.667 2.867 18.689 1.00 97.69 84 ASN A N 1
ATOM 650 C CA . ASN A 1 84 ? -7.780 2.064 19.201 1.00 97.69 84 ASN A CA 1
ATOM 651 C C . ASN A 1 84 ? -9.117 2.528 18.585 1.00 97.69 84 ASN A C 1
ATOM 653 O O . ASN A 1 84 ? -9.918 3.144 19.287 1.00 97.69 84 ASN A O 1
ATOM 657 N N . PRO A 1 85 ? -9.343 2.317 17.276 1.00 98.06 85 PRO A N 1
ATOM 658 C CA . PRO A 1 85 ? -10.660 2.516 16.675 1.00 98.06 85 PRO A CA 1
ATOM 659 C C . PRO A 1 85 ? -11.637 1.440 17.174 1.00 98.06 85 PRO A C 1
ATOM 661 O O . PRO A 1 85 ? -11.216 0.351 17.568 1.00 98.06 85 PRO A O 1
ATOM 664 N N . ASP A 1 86 ? -12.938 1.692 17.065 1.00 98.31 86 ASP A N 1
ATOM 665 C CA . ASP A 1 86 ? -13.960 0.686 17.379 1.00 98.31 86 ASP A CA 1
ATOM 666 C C . ASP A 1 86 ? -13.921 -0.475 16.376 1.00 98.31 86 ASP A C 1
ATOM 668 O O . ASP A 1 86 ? -14.122 -1.638 16.725 1.00 98.31 86 ASP A O 1
ATOM 672 N N . PHE A 1 87 ? -13.653 -0.151 15.109 1.00 98.38 87 PHE A N 1
ATOM 673 C CA . PHE A 1 87 ? -13.477 -1.105 14.020 1.00 98.38 87 PHE A CA 1
ATOM 674 C C . PHE A 1 87 ? -12.725 -0.470 12.842 1.00 98.38 87 PHE A C 1
ATOM 676 O O . PHE A 1 87 ? -12.471 0.736 12.792 1.00 98.38 87 PHE A O 1
ATOM 683 N N . ILE A 1 88 ? -12.366 -1.305 11.867 1.00 98.69 88 ILE A N 1
ATOM 684 C CA . ILE A 1 88 ? -11.767 -0.891 10.597 1.00 98.69 88 ILE A CA 1
ATOM 685 C C . ILE A 1 88 ? -12.640 -1.445 9.474 1.00 98.69 88 ILE A C 1
ATOM 687 O O . ILE A 1 88 ? -12.879 -2.650 9.411 1.00 98.69 88 ILE A O 1
ATOM 691 N N . LEU A 1 89 ? -13.100 -0.572 8.582 1.00 98.56 89 LEU A N 1
ATOM 692 C CA . LEU A 1 89 ? -13.671 -0.959 7.300 1.00 98.56 89 LEU A CA 1
ATOM 693 C C . LEU A 1 89 ? -12.532 -1.087 6.297 1.00 98.56 89 LEU A C 1
ATOM 695 O O . LEU A 1 89 ? -11.833 -0.113 6.025 1.00 98.56 89 LEU A O 1
ATOM 699 N N . TRP A 1 90 ? -12.348 -2.281 5.747 1.00 97.94 90 TRP A N 1
ATOM 700 C CA . TRP A 1 90 ? -11.379 -2.517 4.686 1.00 97.94 90 TRP A CA 1
ATOM 701 C C . TRP A 1 90 ? -12.100 -3.080 3.467 1.00 97.94 90 TRP A C 1
ATOM 703 O O . TRP A 1 90 ? -12.652 -4.176 3.522 1.00 97.94 90 TRP A O 1
ATOM 713 N N . THR A 1 91 ? -12.147 -2.295 2.392 1.00 97.38 91 THR A N 1
ATOM 714 C CA . THR A 1 91 ? -13.031 -2.543 1.241 1.00 97.38 91 THR A CA 1
ATOM 715 C C . THR A 1 91 ? -12.295 -2.804 -0.076 1.00 97.38 91 THR A C 1
ATOM 717 O O . THR A 1 91 ? -12.911 -2.691 -1.128 1.00 97.38 91 THR A O 1
ATOM 720 N N . GLY A 1 92 ? -11.003 -3.146 -0.034 1.00 85.12 92 GLY A N 1
ATOM 721 C CA . GLY A 1 92 ? -10.171 -3.375 -1.227 1.00 85.12 92 GLY A CA 1
ATOM 722 C C . GLY A 1 92 ? -9.639 -4.808 -1.335 1.00 85.12 92 GLY A C 1
ATOM 723 O O . GLY A 1 92 ? -9.533 -5.489 -0.312 1.00 85.12 92 GLY A O 1
ATOM 724 N N . TYR A 1 93 ? -9.299 -5.226 -2.562 1.00 65.50 93 TYR A N 1
ATOM 725 C CA . TYR A 1 93 ? -8.621 -6.492 -2.896 1.00 65.50 93 TYR A CA 1
ATOM 726 C C . TYR A 1 93 ? -7.109 -6.292 -3.059 1.00 65.50 93 TYR A C 1
ATOM 728 O O . TYR A 1 93 ? -6.712 -5.236 -3.603 1.00 65.50 93 TYR A O 1
#

Foldseek 3Di:
DDDDDDPPPPDPPPPDDPDDAFEAEAEDQFEFAQQDDDPFQCRRTCQLPRDRHPPADPQGGPSHRGYPVVVVVVVVVCCVVPVDGPYYHYYYD

Radius of gyration: 27.26 Å; Cα contacts (8 Å, |Δi|>4): 115; chains: 1; bounding box: 58×16×91 Å

Organism: Xenopus tropicalis (NCBI:txid8364)

pLDDT: mean 90.48, std 14.97, range [41.66, 98.81]

Secondary structure (DSSP, 8-state):
------------------PPP-EEEE----B-TT----SSTTSS-GGGTT---TT-BTTB-TTSPBPHHHHHHHHHHHHHH-SS-SEEEE---